Protein AF-A0A8S2T4I9-F1 (afdb_monomer)

Solvent-accessible surface area (backbone atoms only — not comparable to full-atom values): 10328 Å² total; per-residue (Å²): 133,76,85,68,50,68,63,55,56,50,51,49,27,63,77,65,72,51,91,52,61,84,84,51,46,50,78,45,80,49,71,38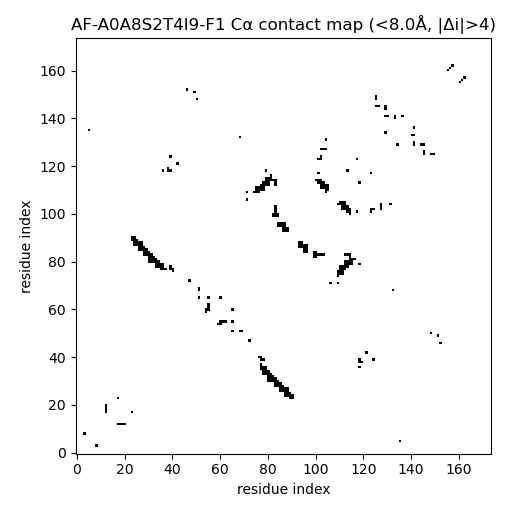,76,79,39,80,27,65,58,57,43,53,52,45,74,75,38,47,67,59,52,52,49,51,35,47,77,68,67,73,43,52,73,70,53,50,55,51,48,53,58,49,60,76,59,52,42,44,30,27,17,77,40,47,44,53,33,41,31,46,87,94,46,74,48,67,59,94,60,82,48,64,62,51,76,41,78,91,78,29,34,39,41,31,25,51,94,49,59,85,40,65,67,61,54,49,52,54,52,45,51,66,74,48,63,92,56,55,69,68,58,50,51,51,49,49,54,48,52,53,51,52,49,56,50,48,46,51,71,79,51,59,71,78,84,78,90,78,86,76,77,79,84,131

Radius of gyration: 18.85 Å; Cα contacts (8 Å, |Δi|>4): 179; chains: 1; bounding box: 44×37×59 Å

Nearest PDB structures (foldseek):
  6c8c-assembly1_A  TM=5.797E-01  e=3.550E+00  Mus musculus
  3vu7-assembly1_H  TM=5.513E-01  e=6.814E+00  Homo sapiens
  7ogr-assembly1_D  TM=5.591E-01  e=8.141E+00  Pseudomonas phage phiKZ

Foldseek 3Di:
DDPQACVNVVVVCVVVVPPDPVVFKDKDKDFAPKDAQPLLVVLLVLAVVVLLVVCVVVVVDDPVLSVVSVVLSVQATEIETQFIWIWIDGPPDIDTRPDTDQWDQDSVNNYTYGHPVCSVPVLSSLLRVLCVSQVPHDPVSSVVSSVVSVVVVVVSCCVVCVDPDDDDDPDDDD

Structure (mmCIF, N/CA/C/O backbone):
data_AF-A0A8S2T4I9-F1
#
_entry.id   AF-A0A8S2T4I9-F1
#
loop_
_atom_site.group_PDB
_atom_site.id
_atom_site.type_symbol
_atom_site.label_atom_id
_atom_site.label_alt_id
_atom_site.label_comp_id
_atom_site.label_asym_id
_atom_site.label_entity_id
_atom_site.label_seq_id
_atom_site.pdbx_PDB_ins_code
_atom_site.Cartn_x
_atom_site.Cartn_y
_atom_site.Cartn_z
_atom_site.occupancy
_atom_site.B_iso_or_equiv
_atom_site.auth_seq_id
_atom_site.auth_comp_id
_atom_site.auth_asym_id
_atom_site.auth_atom_id
_atom_site.pdbx_PDB_model_num
ATOM 1 N N . VAL A 1 1 ? 5.758 17.721 -3.404 1.00 28.12 1 VAL A N 1
ATOM 2 C CA . VAL A 1 1 ? 5.138 18.299 -4.623 1.00 28.12 1 VAL A CA 1
ATOM 3 C C . VAL A 1 1 ? 4.627 17.147 -5.464 1.00 28.12 1 VAL A C 1
ATOM 5 O O . VAL A 1 1 ? 5.444 16.350 -5.922 1.00 28.12 1 VAL A O 1
ATOM 8 N N . ASN A 1 2 ? 3.297 17.043 -5.529 1.00 29.16 2 ASN A N 1
ATOM 9 C CA . ASN A 1 2 ? 2.491 15.949 -6.074 1.00 29.16 2 ASN A CA 1
ATOM 10 C C . ASN A 1 2 ? 3.043 15.368 -7.376 1.00 29.16 2 ASN A C 1
ATOM 12 O O . ASN A 1 2 ? 3.225 16.077 -8.366 1.00 29.16 2 ASN A O 1
ATOM 16 N N . LEU A 1 3 ? 3.278 14.058 -7.370 1.00 37.88 3 LEU A N 1
ATOM 17 C CA . LEU A 1 3 ? 3.440 13.270 -8.582 1.00 37.88 3 LEU A CA 1
ATOM 18 C C . LEU A 1 3 ? 2.054 13.144 -9.218 1.00 37.88 3 LEU A C 1
ATOM 20 O O . LEU A 1 3 ? 1.305 12.250 -8.861 1.00 37.88 3 LEU A O 1
ATOM 24 N N . LEU A 1 4 ? 1.748 14.086 -10.119 1.00 50.28 4 LEU A N 1
ATOM 25 C CA . LEU A 1 4 ? 0.556 14.122 -10.975 1.00 50.28 4 LEU A CA 1
ATOM 26 C C . LEU A 1 4 ? -0.745 14.059 -10.158 1.00 50.28 4 LEU A C 1
ATOM 28 O O . LEU A 1 4 ? -1.301 12.985 -9.961 1.00 50.28 4 LEU A O 1
ATOM 32 N N . SER A 1 5 ? -1.219 15.218 -9.673 1.00 44.69 5 SER A N 1
ATOM 33 C CA . SER A 1 5 ? -2.533 15.293 -9.019 1.00 44.69 5 SER A CA 1
ATOM 34 C C . SER A 1 5 ? -3.606 14.691 -9.925 1.00 44.69 5 SER A C 1
ATOM 36 O O . SER A 1 5 ? -3.468 14.720 -11.149 1.00 44.69 5 SER A O 1
ATOM 38 N N . ASP A 1 6 ? -4.695 14.193 -9.345 1.00 50.44 6 ASP A N 1
ATOM 39 C CA . ASP A 1 6 ? -5.883 13.786 -10.099 1.00 50.44 6 ASP A CA 1
ATOM 40 C C . ASP A 1 6 ? -6.361 14.877 -11.073 1.00 50.44 6 ASP A C 1
ATOM 42 O O . ASP A 1 6 ? -6.986 14.551 -12.077 1.00 50.44 6 ASP A O 1
ATOM 46 N N . ASP A 1 7 ? -5.969 16.146 -10.884 1.00 44.28 7 ASP A N 1
ATOM 47 C CA . ASP A 1 7 ? -6.136 17.193 -11.895 1.00 44.28 7 ASP A CA 1
ATOM 48 C C . ASP A 1 7 ? -5.438 16.853 -13.214 1.00 44.28 7 ASP A C 1
ATOM 50 O O . ASP A 1 7 ? -6.028 17.055 -14.265 1.00 44.28 7 ASP A O 1
ATOM 54 N N . PHE A 1 8 ? -4.206 16.338 -13.221 1.00 55.66 8 PHE A N 1
ATOM 55 C CA . PHE A 1 8 ? -3.552 15.911 -14.462 1.00 55.66 8 PHE A CA 1
ATOM 56 C C . PHE A 1 8 ? -4.362 14.806 -15.146 1.00 55.66 8 PHE A C 1
ATOM 58 O O . PHE A 1 8 ? -4.583 14.873 -16.352 1.00 55.66 8 PHE A O 1
ATOM 65 N N . PHE A 1 9 ? -4.857 13.829 -14.385 1.00 54.34 9 PHE A N 1
ATOM 66 C CA . PHE A 1 9 ? -5.646 12.718 -14.916 1.00 54.34 9 PHE A CA 1
ATOM 67 C C . PHE A 1 9 ? -7.039 13.148 -15.395 1.00 54.34 9 PHE A C 1
ATOM 69 O O . PHE A 1 9 ? -7.463 12.722 -16.471 1.00 54.34 9 PHE A O 1
ATOM 76 N N . GLN A 1 10 ? -7.724 14.035 -14.669 1.00 48.62 10 GLN A N 1
ATOM 77 C CA . GLN A 1 10 ? -9.002 14.622 -15.074 1.00 48.62 10 GLN A CA 1
ATOM 78 C C . GLN A 1 10 ? -8.839 15.514 -16.305 1.00 48.62 10 GLN A C 1
ATOM 80 O O . GLN A 1 10 ? -9.590 15.354 -17.266 1.00 48.62 10 GLN A O 1
ATOM 85 N N . HIS A 1 11 ? -7.838 16.400 -16.327 1.00 51.59 11 HIS A N 1
ATOM 86 C CA . HIS A 1 11 ? -7.570 17.255 -17.483 1.00 51.59 11 HIS A CA 1
ATOM 87 C C . HIS A 1 11 ? -7.142 16.430 -18.700 1.00 51.59 11 HIS A C 1
ATOM 89 O O . HIS A 1 11 ? -7.606 16.711 -19.800 1.00 51.59 11 HIS A O 1
ATOM 95 N N . PHE A 1 12 ? -6.336 15.377 -18.526 1.00 59.00 12 PHE A N 1
ATOM 96 C CA . PHE A 1 12 ? -5.976 14.448 -19.600 1.00 59.00 12 PHE A CA 1
ATOM 97 C C . PHE A 1 12 ? -7.207 13.692 -20.128 1.00 59.00 12 PHE A C 1
ATOM 99 O O . PHE A 1 12 ? -7.414 13.626 -21.338 1.00 59.00 12 PHE A O 1
ATOM 106 N N . CYS A 1 13 ? -8.085 13.190 -19.253 1.00 52.84 13 CYS A N 1
ATOM 107 C CA . CYS A 1 13 ? -9.334 12.549 -19.682 1.00 52.84 13 CYS A CA 1
ATOM 108 C C . CYS A 1 13 ? -10.253 13.485 -20.455 1.00 52.84 13 CYS A C 1
ATOM 110 O O . CYS A 1 13 ? -10.801 13.088 -21.482 1.00 52.84 13 CYS A O 1
ATOM 112 N N . LEU A 1 14 ? -10.403 14.720 -19.974 1.00 53.16 14 LEU A N 1
ATOM 113 C CA . LEU A 1 14 ? -11.216 15.753 -20.608 1.00 53.16 14 LEU A CA 1
ATOM 114 C C . LEU A 1 14 ? -10.645 16.159 -21.973 1.00 53.16 14 LEU A C 1
ATOM 116 O O . LEU A 1 14 ? -11.391 16.208 -22.948 1.00 53.16 14 LEU A O 1
ATOM 120 N N . LEU A 1 15 ? -9.329 16.374 -22.069 1.00 55.56 15 LEU A N 1
ATOM 121 C CA . LEU A 1 15 ? -8.638 16.728 -23.317 1.00 55.56 15 LEU A CA 1
ATOM 122 C C . LEU A 1 15 ? -8.755 15.644 -24.394 1.00 55.56 15 LEU A C 1
ATOM 124 O O . LEU A 1 15 ? -8.830 15.969 -25.577 1.00 55.56 15 LEU A O 1
ATOM 128 N N . PHE A 1 16 ? -8.789 14.368 -24.001 1.00 58.03 16 PHE A N 1
ATOM 129 C CA . PHE A 1 16 ? -8.808 13.236 -24.934 1.00 58.03 16 PHE A CA 1
ATOM 130 C C . PHE A 1 16 ? -10.155 12.499 -25.009 1.00 58.03 16 PHE A C 1
ATOM 132 O O . PHE A 1 16 ? -10.234 11.457 -25.659 1.00 58.03 16 PHE A O 1
ATOM 139 N N . SER A 1 17 ? -11.219 13.033 -24.390 1.00 58.12 17 SER A N 1
ATOM 140 C CA . SER A 1 17 ? -12.555 12.406 -24.333 1.00 58.12 17 SER A CA 1
ATOM 141 C C . SER A 1 17 ? -12.526 10.948 -23.843 1.00 58.12 17 SER A C 1
ATOM 143 O O . SER A 1 17 ? -13.238 10.080 -24.350 1.00 58.12 17 SER A O 1
ATOM 145 N N . ILE A 1 18 ? -11.668 10.657 -22.864 1.00 59.31 18 ILE A N 1
ATOM 146 C CA . ILE A 1 18 ? -11.508 9.318 -22.294 1.00 59.31 18 ILE A CA 1
ATOM 147 C C . ILE A 1 18 ? -12.564 9.136 -21.199 1.00 59.31 18 ILE A C 1
ATOM 149 O O . ILE A 1 18 ? -12.472 9.742 -20.136 1.00 59.31 18 ILE A O 1
ATOM 153 N N . GLY A 1 19 ? -13.565 8.286 -21.449 1.00 48.06 19 GLY A N 1
ATOM 154 C CA . GLY A 1 19 ? -14.646 8.015 -20.491 1.00 48.06 19 GLY A CA 1
ATOM 155 C C . GLY A 1 19 ? -14.245 7.134 -19.299 1.00 48.06 19 GLY A C 1
ATOM 156 O O . GLY A 1 19 ? -14.930 7.144 -18.282 1.00 48.06 19 GLY A O 1
ATOM 157 N N . ASN A 1 20 ? -13.150 6.367 -19.407 1.00 51.69 20 ASN A N 1
ATOM 158 C CA . ASN A 1 20 ? -12.632 5.544 -18.311 1.00 51.69 20 ASN A CA 1
ATOM 159 C C . ASN A 1 20 ? -11.112 5.319 -18.438 1.00 51.69 20 ASN A C 1
ATOM 161 O O . ASN A 1 20 ? -10.644 4.603 -19.327 1.00 51.69 20 ASN A O 1
ATOM 165 N N . LEU A 1 21 ? -10.344 5.916 -17.525 1.00 54.62 21 LEU A N 1
ATOM 166 C CA . LEU A 1 21 ? -8.881 5.822 -17.463 1.00 54.62 21 LEU A CA 1
ATOM 167 C C . LEU A 1 21 ? -8.372 4.396 -17.242 1.00 54.62 21 LEU A C 1
ATOM 169 O O . LEU A 1 21 ? -7.383 4.014 -17.865 1.00 54.62 21 LEU A O 1
ATOM 173 N N . ASN A 1 22 ? -9.072 3.596 -16.432 1.00 51.88 22 ASN A N 1
ATOM 174 C CA . ASN A 1 22 ? -8.636 2.247 -16.053 1.00 51.88 22 ASN A CA 1
ATOM 175 C C . ASN A 1 22 ? -8.569 1.284 -17.249 1.00 51.88 22 ASN A C 1
ATOM 177 O O . ASN A 1 22 ? -7.826 0.310 -17.207 1.00 51.88 22 ASN A O 1
ATOM 181 N N . ASN A 1 23 ? -9.305 1.578 -18.327 1.00 54.12 23 ASN A N 1
ATOM 182 C CA . ASN A 1 23 ? -9.290 0.798 -19.570 1.00 54.12 23 ASN A CA 1
ATOM 183 C C . ASN A 1 23 ? -8.377 1.397 -20.651 1.00 54.12 23 ASN A C 1
ATOM 185 O O . ASN A 1 23 ? -8.280 0.844 -21.745 1.00 54.12 23 ASN A O 1
ATOM 189 N N . THR A 1 24 ? -7.751 2.543 -20.377 1.00 61.78 24 THR A N 1
ATOM 190 C CA . THR A 1 24 ? -7.085 3.355 -21.402 1.00 61.78 24 THR A CA 1
ATOM 191 C C . THR A 1 24 ? -5.608 3.604 -21.090 1.00 61.78 24 THR A C 1
ATOM 193 O O . THR A 1 24 ? -4.800 3.712 -22.014 1.00 61.78 24 THR A O 1
ATOM 196 N N . VAL A 1 25 ? -5.239 3.661 -19.806 1.00 66.81 25 VAL A N 1
ATOM 197 C CA . VAL A 1 25 ? -3.849 3.750 -19.351 1.00 66.81 25 VAL A CA 1
ATOM 198 C C . VAL A 1 25 ? -3.494 2.488 -18.573 1.00 66.81 25 VAL A C 1
ATOM 200 O O . VAL A 1 25 ? -4.046 2.216 -17.512 1.00 66.81 25 VAL A O 1
ATOM 203 N N . GLU A 1 26 ? -2.549 1.720 -19.101 1.00 74.44 26 GLU A N 1
ATOM 204 C CA . GLU A 1 26 ? -1.985 0.548 -18.440 1.00 74.44 26 GLU A CA 1
ATOM 205 C C . GLU A 1 26 ? -0.802 0.990 -17.564 1.00 74.44 26 GLU A C 1
ATOM 207 O O . GLU A 1 26 ? 0.152 1.601 -18.051 1.00 74.44 26 GLU A O 1
ATOM 212 N N . ILE A 1 27 ? -0.863 0.697 -16.263 1.00 76.19 27 ILE A N 1
ATOM 213 C CA . ILE A 1 27 ? 0.235 0.957 -15.322 1.00 76.19 27 ILE A CA 1
ATOM 214 C C . ILE A 1 27 ? 1.105 -0.297 -15.238 1.00 76.19 27 ILE A C 1
ATOM 216 O O . ILE A 1 27 ? 0.652 -1.333 -14.764 1.00 76.19 27 ILE A O 1
ATOM 220 N N . ASN A 1 28 ? 2.364 -0.224 -15.643 1.00 80.31 28 ASN A N 1
ATOM 221 C CA . ASN A 1 28 ? 3.315 -1.323 -15.525 1.00 80.31 28 ASN A CA 1
ATOM 222 C C . ASN A 1 28 ? 4.342 -1.018 -14.440 1.00 80.31 28 ASN A C 1
ATOM 224 O O . ASN A 1 28 ? 5.044 -0.008 -14.496 1.00 80.31 28 ASN A O 1
ATOM 228 N N . VAL A 1 29 ? 4.406 -1.901 -13.446 1.00 85.12 29 VAL A N 1
ATOM 229 C CA . VAL A 1 29 ? 5.290 -1.784 -12.287 1.00 85.12 29 VAL A CA 1
ATOM 230 C C . VAL A 1 29 ? 6.391 -2.812 -12.462 1.00 85.12 29 VAL A C 1
ATOM 232 O O . VAL A 1 29 ? 6.128 -4.006 -12.576 1.00 85.12 29 VAL A O 1
ATOM 235 N N . GLN A 1 30 ? 7.625 -2.334 -12.539 1.00 88.50 30 GLN A N 1
ATOM 236 C CA . GLN A 1 30 ? 8.813 -3.169 -12.617 1.00 88.50 30 GLN A CA 1
ATOM 237 C C . GLN A 1 30 ? 9.633 -2.949 -11.356 1.00 88.50 30 GLN A C 1
ATOM 239 O O . GLN A 1 30 ? 9.967 -1.810 -11.022 1.00 88.50 30 GLN A O 1
ATOM 244 N N . VAL A 1 31 ? 9.956 -4.044 -10.679 1.00 91.69 31 VAL A N 1
ATOM 245 C CA . VAL A 1 31 ? 10.794 -4.045 -9.484 1.00 91.69 31 VAL A CA 1
ATOM 246 C C . VAL A 1 31 ? 12.041 -4.886 -9.711 1.00 91.69 31 VAL A C 1
ATOM 248 O O . VAL A 1 31 ? 12.010 -5.866 -10.456 1.00 91.69 31 VAL A O 1
ATOM 251 N N . GLU A 1 32 ? 13.145 -4.487 -9.089 1.00 94.62 32 GLU A N 1
ATOM 252 C CA . GLU A 1 32 ? 14.423 -5.200 -9.160 1.00 94.62 32 GLU A CA 1
ATOM 253 C C . GLU A 1 32 ? 14.777 -5.768 -7.776 1.00 94.62 32 GLU A C 1
ATOM 255 O O . GLU A 1 32 ? 14.630 -5.072 -6.771 1.00 94.62 32 GLU A O 1
ATOM 260 N N . ASN A 1 33 ? 15.246 -7.024 -7.736 1.00 94.38 33 ASN A N 1
ATOM 261 C CA . ASN A 1 33 ? 15.670 -7.734 -6.518 1.00 94.38 33 ASN A CA 1
ATOM 262 C C . ASN A 1 33 ? 14.601 -7.752 -5.405 1.00 94.38 33 ASN A C 1
ATOM 264 O O . ASN A 1 33 ? 14.825 -7.284 -4.292 1.00 94.38 33 ASN A O 1
ATOM 268 N N . GLU A 1 34 ? 13.414 -8.275 -5.720 1.00 96.00 34 GLU A N 1
ATOM 269 C CA . GLU A 1 34 ? 12.320 -8.359 -4.753 1.00 96.00 34 GLU A CA 1
ATOM 270 C C . GLU A 1 34 ? 12.611 -9.362 -3.630 1.00 96.00 34 GLU A C 1
ATOM 272 O O . GLU A 1 34 ? 12.911 -10.533 -3.875 1.00 96.00 34 GLU A O 1
ATOM 277 N N . GLN A 1 35 ? 12.479 -8.899 -2.389 1.00 96.19 35 GLN A N 1
ATOM 278 C CA . GLN A 1 35 ? 12.678 -9.687 -1.177 1.00 96.19 35 GLN A CA 1
ATOM 279 C C . GLN A 1 35 ? 11.573 -9.382 -0.169 1.00 96.19 35 GLN A C 1
ATOM 281 O O . GLN A 1 35 ? 11.056 -8.271 -0.126 1.00 96.19 35 GLN A O 1
ATOM 286 N N . ALA A 1 36 ? 11.222 -10.351 0.677 1.00 95.94 36 ALA A N 1
ATOM 287 C CA . ALA A 1 36 ? 10.265 -10.110 1.751 1.00 95.94 36 ALA A CA 1
ATOM 288 C C . ALA A 1 36 ? 10.824 -9.079 2.745 1.00 95.94 36 ALA A C 1
ATOM 290 O O . ALA A 1 36 ? 11.940 -9.243 3.240 1.00 95.94 36 ALA A O 1
ATOM 291 N N . SER A 1 37 ? 10.030 -8.056 3.067 1.00 94.38 37 SER A N 1
ATOM 292 C CA . SER A 1 37 ? 10.403 -7.064 4.074 1.00 94.38 37 SER A CA 1
ATOM 293 C C . SER A 1 37 ? 9.797 -7.415 5.426 1.00 94.38 37 SER A C 1
ATOM 295 O O . SER A 1 37 ? 8.602 -7.222 5.661 1.00 94.38 37 SER A O 1
ATOM 297 N N . LEU A 1 38 ? 10.626 -7.954 6.324 1.00 90.06 38 LEU A N 1
ATOM 298 C CA . LEU A 1 38 ? 10.179 -8.345 7.661 1.00 90.06 38 LEU A CA 1
ATOM 299 C C . LEU A 1 38 ? 9.786 -7.127 8.502 1.00 90.06 38 LEU A C 1
ATOM 301 O O . LEU A 1 38 ? 8.802 -7.192 9.230 1.00 90.06 38 LEU A O 1
ATOM 305 N N . GLU A 1 39 ? 10.524 -6.023 8.392 1.00 87.19 39 GLU A N 1
ATOM 306 C CA . GLU A 1 39 ? 10.259 -4.817 9.179 1.00 87.19 39 GLU A CA 1
ATOM 307 C C . GLU A 1 39 ? 8.965 -4.132 8.764 1.00 87.19 39 GLU A C 1
ATOM 309 O O . GLU A 1 39 ? 8.127 -3.843 9.616 1.00 87.19 39 GLU A O 1
ATOM 314 N N . LEU A 1 40 ? 8.752 -3.948 7.459 1.00 88.69 40 LEU A N 1
ATOM 315 C CA . LEU A 1 40 ? 7.496 -3.419 6.941 1.00 88.69 40 LEU A CA 1
ATOM 316 C C . LEU A 1 40 ? 6.318 -4.325 7.324 1.00 88.69 40 LEU A C 1
ATOM 318 O O . LEU A 1 40 ? 5.271 -3.834 7.741 1.00 88.69 40 LEU A O 1
ATOM 322 N N . TYR A 1 41 ? 6.492 -5.647 7.240 1.00 90.12 41 TYR A N 1
ATOM 323 C CA . TYR A 1 41 ? 5.470 -6.598 7.670 1.00 90.12 41 TYR A CA 1
ATOM 324 C C . TYR A 1 41 ? 5.157 -6.486 9.170 1.00 90.12 41 TYR A C 1
ATOM 326 O O . TYR A 1 41 ? 3.989 -6.441 9.554 1.00 90.12 41 TYR A O 1
ATOM 334 N N . GLN A 1 42 ? 6.179 -6.405 10.027 1.00 87.50 42 GLN A N 1
ATOM 335 C CA . GLN A 1 42 ? 6.013 -6.249 11.476 1.00 87.50 42 GLN A CA 1
ATOM 336 C C . GLN A 1 42 ? 5.364 -4.916 11.841 1.00 87.50 42 GLN A C 1
ATOM 338 O O . GLN A 1 42 ? 4.472 -4.882 12.694 1.00 87.50 42 GLN A O 1
ATOM 343 N N . PHE A 1 43 ? 5.785 -3.835 11.182 1.00 86.44 43 PHE A N 1
ATOM 344 C CA . PHE A 1 43 ? 5.160 -2.528 11.300 1.00 86.44 43 PHE A CA 1
ATOM 345 C C . PHE A 1 43 ? 3.681 -2.630 10.942 1.00 86.44 43 PHE A C 1
ATOM 347 O O . PHE A 1 43 ? 2.827 -2.267 11.741 1.00 86.44 43 PHE A O 1
ATOM 354 N N . TYR A 1 44 ? 3.353 -3.190 9.783 1.00 87.56 44 TYR A N 1
ATOM 355 C CA . TYR A 1 44 ? 1.973 -3.341 9.349 1.00 87.56 44 TYR A CA 1
ATOM 356 C C . TYR A 1 44 ? 1.137 -4.160 10.351 1.00 87.56 44 TYR A C 1
ATOM 358 O O . TYR A 1 44 ? 0.109 -3.672 10.822 1.00 87.56 44 TYR A O 1
ATOM 366 N N . LEU A 1 45 ? 1.609 -5.347 10.756 1.00 86.38 45 LEU A N 1
ATOM 367 C CA . LEU A 1 45 ? 0.909 -6.210 11.717 1.00 86.38 45 LEU A CA 1
ATOM 368 C C . LEU A 1 45 ? 0.632 -5.508 13.047 1.00 86.38 45 LEU A C 1
ATOM 370 O O . LEU A 1 45 ? -0.407 -5.723 13.661 1.00 86.38 45 LEU A O 1
ATOM 374 N N . SER A 1 46 ? 1.570 -4.682 13.501 1.00 82.56 46 SER A N 1
ATOM 375 C CA . SER A 1 46 ? 1.477 -4.029 14.805 1.00 82.56 46 SER A CA 1
ATOM 376 C C . SER A 1 46 ? 0.565 -2.804 14.801 1.00 82.56 46 SER A C 1
ATOM 378 O O . SER A 1 46 ? 0.270 -2.263 15.864 1.00 82.56 46 SER A O 1
ATOM 380 N N . THR A 1 47 ? 0.179 -2.298 13.627 1.00 82.44 47 THR A N 1
ATOM 381 C CA . THR A 1 47 ? -0.305 -0.915 13.510 1.00 82.44 47 THR A CA 1
ATOM 382 C C . THR A 1 47 ? -1.588 -0.784 12.712 1.00 82.44 47 THR A C 1
ATOM 384 O O . THR A 1 47 ? -2.404 0.080 13.034 1.00 82.44 47 THR A O 1
ATOM 387 N N . ILE A 1 48 ? -1.815 -1.642 11.715 1.00 85.38 48 ILE A N 1
ATOM 388 C CA . ILE A 1 48 ? -2.885 -1.422 10.744 1.00 85.38 48 ILE A CA 1
ATOM 389 C C . ILE A 1 48 ? -4.283 -1.481 11.359 1.00 85.38 48 ILE A C 1
ATOM 391 O O . ILE A 1 48 ? -5.137 -0.667 11.008 1.00 85.38 48 ILE A O 1
ATOM 395 N N . ASP A 1 49 ? -4.511 -2.380 12.314 1.00 84.75 49 ASP A N 1
ATOM 396 C CA . ASP A 1 49 ? -5.810 -2.522 12.973 1.00 84.75 49 ASP A CA 1
ATOM 397 C C . ASP A 1 49 ? -6.123 -1.292 13.828 1.00 84.75 49 ASP A C 1
ATOM 399 O O . ASP A 1 49 ? -7.243 -0.784 13.811 1.00 84.75 49 ASP A O 1
ATOM 403 N N . TYR A 1 50 ? -5.115 -0.745 14.514 1.00 83.50 50 TYR A N 1
ATOM 404 C CA . TYR A 1 50 ? -5.260 0.490 15.284 1.00 83.50 50 TYR A CA 1
ATOM 405 C C . TYR A 1 50 ? -5.531 1.693 14.384 1.00 83.50 50 TYR A C 1
ATOM 407 O O . TYR A 1 50 ? -6.382 2.520 14.710 1.00 83.50 50 TYR A O 1
ATOM 415 N N . ILE A 1 51 ? -4.830 1.783 13.250 1.00 83.31 51 ILE A N 1
ATOM 416 C CA . ILE A 1 51 ? -5.042 2.839 12.256 1.00 83.31 51 ILE A CA 1
ATOM 417 C C . ILE A 1 51 ? -6.479 2.763 11.728 1.00 83.31 51 ILE A C 1
ATOM 419 O O . ILE A 1 51 ? -7.199 3.760 11.764 1.00 83.31 51 ILE A O 1
ATOM 423 N N . GLN A 1 52 ? -6.927 1.580 11.299 1.00 84.50 52 GLN A N 1
ATOM 424 C CA . GLN A 1 52 ? -8.279 1.371 10.778 1.00 84.50 52 GLN A CA 1
ATOM 425 C C . GLN A 1 52 ? -9.360 1.659 11.823 1.00 84.50 52 GLN A C 1
ATOM 427 O O . GLN A 1 52 ? -10.328 2.358 11.523 1.00 84.50 52 GLN A O 1
ATOM 432 N N . LEU A 1 53 ? -9.191 1.167 13.053 1.00 84.81 53 LEU A N 1
ATOM 433 C CA . LEU A 1 53 ? -10.130 1.414 14.143 1.00 84.81 53 LEU A CA 1
ATOM 434 C C . LEU A 1 53 ? -10.219 2.907 14.468 1.00 84.81 53 LEU A C 1
ATOM 436 O O . LEU A 1 53 ? -11.317 3.434 14.649 1.00 84.81 53 LEU A O 1
ATOM 440 N N . PHE A 1 54 ? -9.083 3.605 14.520 1.00 82.69 54 PHE A N 1
ATOM 441 C CA . PHE A 1 54 ? -9.050 5.045 14.756 1.00 82.69 54 PHE A CA 1
ATOM 442 C C . PHE A 1 54 ? -9.814 5.805 13.669 1.00 82.69 54 PHE A C 1
ATOM 444 O O . PHE A 1 54 ? -10.672 6.631 13.980 1.00 82.69 54 PHE A O 1
ATOM 451 N N . LEU A 1 55 ? -9.542 5.500 12.400 1.00 81.00 55 LEU A N 1
ATOM 452 C CA . LEU A 1 55 ? -10.216 6.124 11.265 1.00 81.00 55 LEU A CA 1
ATOM 453 C C . LEU A 1 55 ? -11.729 5.917 11.314 1.00 81.00 55 LEU A C 1
ATOM 455 O O . LEU A 1 55 ? -12.491 6.868 11.147 1.00 81.00 55 LEU A O 1
ATOM 459 N N . PHE A 1 56 ? -12.151 4.683 11.582 1.00 84.44 56 PHE A N 1
ATOM 460 C CA . PHE A 1 56 ? -13.557 4.318 11.643 1.00 84.44 56 PHE A CA 1
ATOM 461 C C . PHE A 1 56 ? -14.277 4.999 12.814 1.00 84.44 56 PHE A C 1
ATOM 463 O O . PHE A 1 56 ? -15.291 5.665 12.624 1.00 84.44 56 PHE A O 1
ATOM 470 N N . THR A 1 57 ? -13.718 4.915 14.023 1.00 86.19 57 THR A N 1
ATOM 471 C CA . THR A 1 57 ? -14.326 5.494 15.238 1.00 86.19 57 THR A CA 1
ATOM 472 C C . THR A 1 57 ? -14.399 7.020 15.222 1.00 86.19 57 THR A C 1
ATOM 474 O O . THR A 1 57 ? -15.280 7.594 15.858 1.00 86.19 57 THR A O 1
ATOM 477 N N . ASN A 1 58 ? -13.513 7.686 14.477 1.00 83.12 58 ASN A N 1
ATOM 478 C CA . ASN A 1 58 ? -13.530 9.139 14.300 1.00 83.12 58 ASN A CA 1
ATOM 479 C C . ASN A 1 58 ? -14.319 9.590 13.057 1.00 83.12 58 ASN A C 1
ATOM 481 O O . ASN A 1 58 ? -14.265 10.768 12.708 1.00 83.12 58 ASN A O 1
ATOM 485 N N . ASN A 1 59 ? -15.055 8.687 12.393 1.00 83.75 59 ASN A N 1
ATOM 486 C CA . ASN A 1 59 ? -15.817 8.967 11.169 1.00 83.75 59 ASN A CA 1
ATOM 487 C C . ASN A 1 59 ? -14.964 9.587 10.043 1.00 83.75 59 ASN A C 1
ATOM 489 O O . ASN A 1 59 ? -15.440 10.428 9.281 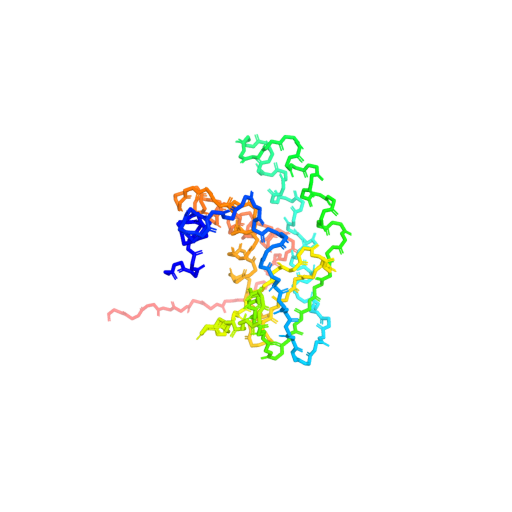1.00 83.75 59 ASN A O 1
ATOM 493 N N . LEU A 1 60 ? -13.688 9.200 9.952 1.00 79.31 60 LEU A N 1
ATOM 494 C CA . LEU A 1 60 ? -12.772 9.650 8.897 1.00 79.31 60 LEU A CA 1
ATOM 495 C C . LEU A 1 60 ? -12.882 8.796 7.628 1.00 79.31 60 LEU A C 1
ATOM 497 O O . LEU A 1 60 ? -12.464 9.240 6.564 1.00 79.31 60 LEU A O 1
ATOM 501 N N . ILE A 1 61 ? -13.455 7.597 7.743 1.00 81.25 61 ILE A N 1
ATOM 502 C CA . ILE A 1 61 ? -13.783 6.689 6.638 1.00 81.25 61 ILE A CA 1
ATOM 503 C C . ILE A 1 61 ? -15.199 6.130 6.835 1.00 81.25 61 ILE A C 1
ATOM 505 O O . ILE A 1 61 ? -15.694 6.069 7.963 1.00 81.25 61 ILE A O 1
ATOM 509 N N . SER A 1 62 ? -15.857 5.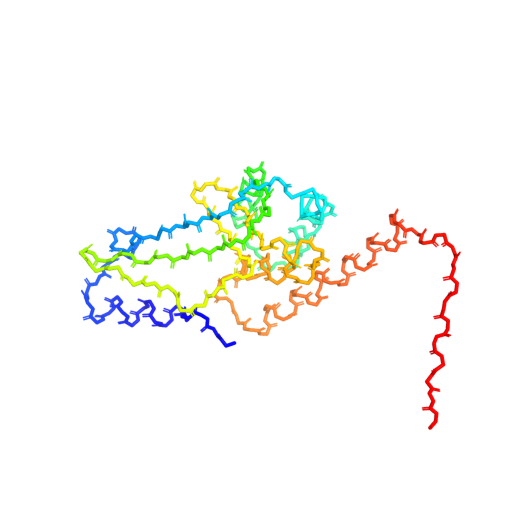715 5.751 1.00 86.12 62 SER A N 1
ATOM 510 C CA . SER A 1 62 ? -17.167 5.053 5.814 1.00 86.12 62 SER A CA 1
ATOM 511 C C . SER A 1 62 ? -17.049 3.586 6.258 1.00 86.12 62 SER A C 1
ATOM 513 O O . SER A 1 62 ? -15.959 3.014 6.277 1.00 86.12 62 SER A O 1
ATOM 515 N N . VAL A 1 63 ? -18.183 2.951 6.582 1.00 89.56 63 VAL A N 1
ATOM 516 C CA . VAL A 1 63 ? -18.245 1.500 6.860 1.00 89.56 63 VAL A CA 1
ATOM 517 C C . VAL A 1 63 ? -17.769 0.690 5.648 1.00 89.56 63 VAL A C 1
ATOM 519 O O . VAL A 1 63 ? -16.991 -0.249 5.801 1.00 89.56 63 VAL A O 1
ATOM 522 N N . ASP A 1 64 ? -18.204 1.066 4.444 1.00 89.50 64 ASP A N 1
ATOM 523 C CA . ASP A 1 64 ? -17.816 0.379 3.208 1.00 89.50 64 ASP A CA 1
ATOM 524 C C . ASP A 1 64 ? -16.312 0.491 2.956 1.00 89.50 64 ASP A C 1
ATOM 526 O O . ASP A 1 64 ? -15.660 -0.494 2.610 1.00 89.50 64 ASP A O 1
ATOM 530 N N . GLU A 1 65 ? -15.748 1.674 3.199 1.00 85.31 65 GLU A N 1
ATOM 531 C CA . GLU A 1 65 ? -14.321 1.922 3.041 1.00 85.31 65 GLU A CA 1
ATOM 532 C C . GLU A 1 65 ? -13.496 1.165 4.088 1.00 85.31 65 GLU A C 1
ATOM 534 O O . GLU A 1 65 ? -12.493 0.540 3.750 1.00 85.31 65 GLU A O 1
ATOM 539 N N . HIS A 1 66 ? -13.955 1.121 5.341 1.00 87.88 66 HIS A N 1
ATOM 540 C CA . HIS A 1 66 ? -13.345 0.297 6.385 1.00 87.88 66 HIS A CA 1
ATOM 541 C C . HIS A 1 66 ? -13.297 -1.187 5.986 1.00 87.88 66 HIS A C 1
ATOM 543 O O . HIS A 1 66 ? -12.234 -1.810 6.035 1.00 87.88 66 HIS A O 1
ATOM 549 N N . ASN A 1 67 ? -14.417 -1.736 5.504 1.00 88.56 67 ASN A N 1
ATOM 550 C CA . ASN A 1 67 ? -14.493 -3.124 5.046 1.00 88.56 67 ASN A CA 1
ATOM 551 C C . ASN A 1 67 ? -13.574 -3.387 3.843 1.00 88.56 67 ASN A C 1
ATOM 553 O O . ASN A 1 67 ? -12.894 -4.417 3.792 1.00 88.56 67 ASN A O 1
ATOM 557 N N . ARG A 1 68 ? -13.525 -2.458 2.879 1.00 89.44 68 ARG A N 1
ATOM 558 C CA . ARG A 1 68 ? -12.638 -2.531 1.709 1.00 89.44 68 ARG A CA 1
ATOM 559 C C . ARG A 1 68 ? -11.170 -2.568 2.129 1.00 89.44 68 ARG A C 1
ATOM 561 O O . ARG A 1 68 ? -10.426 -3.434 1.667 1.00 89.44 68 ARG A O 1
ATOM 568 N N . LEU A 1 69 ? -10.763 -1.663 3.018 1.00 87.44 69 LEU A N 1
ATOM 569 C CA . LEU A 1 69 ? -9.398 -1.590 3.536 1.00 87.44 69 LEU A CA 1
ATOM 570 C C . LEU A 1 69 ? -9.019 -2.873 4.274 1.00 87.44 69 LEU A C 1
ATOM 572 O O . LEU A 1 69 ? -7.992 -3.460 3.948 1.00 87.44 69 LEU A O 1
ATOM 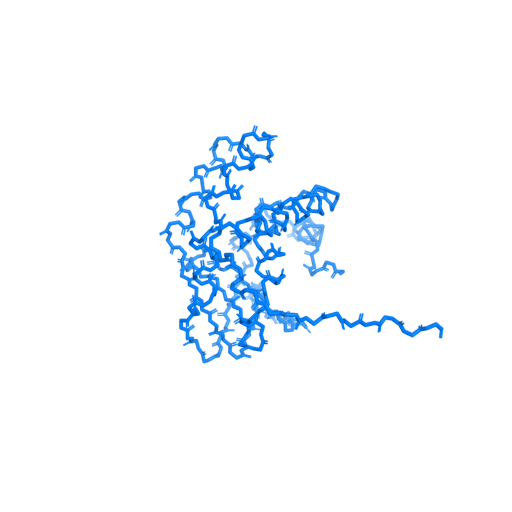576 N N . SER A 1 70 ? -9.875 -3.374 5.169 1.00 89.94 70 SER A N 1
ATOM 577 C CA . SER A 1 70 ? -9.657 -4.652 5.861 1.00 89.94 70 SER A CA 1
ATOM 578 C C . SER A 1 70 ? -9.417 -5.812 4.885 1.00 89.94 70 SER A C 1
ATOM 580 O O . SER A 1 70 ? -8.499 -6.612 5.073 1.00 89.94 70 SER A O 1
ATOM 582 N N . GLN A 1 71 ? -10.189 -5.888 3.795 1.00 89.81 71 GLN A N 1
ATOM 583 C CA . GLN A 1 71 ? -10.004 -6.920 2.770 1.00 89.81 71 GLN A CA 1
ATOM 584 C C . GLN A 1 71 ? -8.673 -6.788 2.023 1.00 89.81 71 GLN A C 1
ATOM 586 O O . GLN A 1 71 ? -8.008 -7.801 1.797 1.00 89.81 71 GLN A O 1
ATOM 591 N N . ILE A 1 72 ? -8.281 -5.572 1.640 1.00 88.31 72 ILE A N 1
ATOM 592 C CA . ILE A 1 72 ? -7.016 -5.307 0.937 1.00 88.31 72 ILE A CA 1
ATOM 593 C C . ILE A 1 72 ? -5.833 -5.666 1.832 1.00 88.31 72 ILE A C 1
ATOM 595 O O . ILE A 1 72 ? -4.963 -6.449 1.455 1.00 88.31 72 ILE A O 1
ATOM 599 N N . PHE A 1 73 ? -5.845 -5.133 3.046 1.00 88.50 73 PHE A N 1
ATOM 600 C CA . PHE A 1 73 ? -4.804 -5.309 4.041 1.00 88.50 73 PHE A CA 1
ATOM 601 C C . PHE A 1 73 ? -4.621 -6.794 4.403 1.00 88.50 73 PHE A C 1
ATOM 603 O O . PHE A 1 73 ? -3.494 -7.288 4.387 1.00 88.50 73 PHE A O 1
ATOM 610 N N . SER A 1 74 ? -5.701 -7.572 4.548 1.00 89.62 74 SER A N 1
ATOM 611 C CA . SER A 1 74 ? -5.612 -9.022 4.814 1.00 89.62 74 SER A CA 1
ATOM 612 C C . SER A 1 74 ? -4.865 -9.845 3.750 1.00 89.62 74 SER A C 1
ATOM 614 O O . SER A 1 74 ? -4.430 -10.962 4.028 1.00 89.62 74 SER A O 1
ATOM 616 N N . LYS A 1 75 ? -4.723 -9.316 2.529 1.00 92.00 75 LYS A N 1
ATOM 617 C CA . LYS A 1 75 ? -4.082 -9.988 1.388 1.00 92.00 75 LYS A CA 1
ATOM 618 C C . LYS A 1 75 ? -2.754 -9.346 0.996 1.00 92.00 75 LYS A C 1
ATOM 620 O O . LYS A 1 75 ? -2.116 -9.824 0.058 1.00 92.00 75 LYS A O 1
ATOM 625 N N . MET A 1 76 ? -2.367 -8.268 1.676 1.00 93.94 76 MET A N 1
ATOM 626 C CA . MET A 1 76 ? -1.199 -7.478 1.325 1.00 93.94 76 MET A CA 1
ATOM 627 C C . MET A 1 76 ? 0.084 -8.260 1.610 1.00 93.94 76 MET A C 1
ATOM 629 O O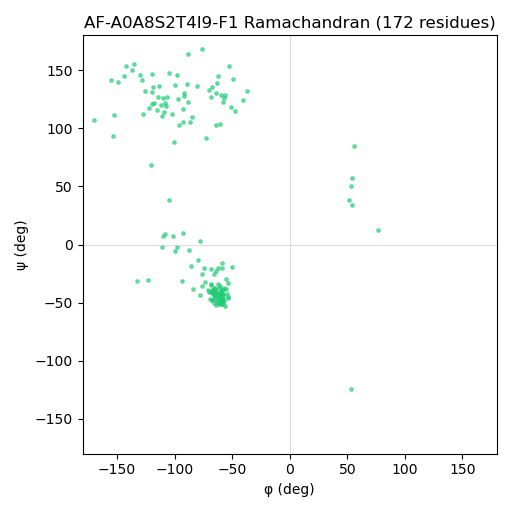 . MET A 1 76 ? 0.265 -8.835 2.684 1.00 93.94 76 MET A O 1
ATOM 633 N N . LYS A 1 77 ? 0.988 -8.260 0.638 1.00 95.56 77 LYS A N 1
ATOM 634 C CA . LYS A 1 77 ? 2.357 -8.753 0.762 1.00 95.56 77 LYS A CA 1
ATOM 635 C C . LYS A 1 77 ? 3.313 -7.568 0.835 1.00 95.56 77 LYS A C 1
ATOM 637 O O . LYS A 1 77 ? 3.069 -6.533 0.221 1.00 95.56 77 LYS A O 1
ATOM 642 N N . PHE A 1 78 ? 4.409 -7.734 1.564 1.00 95.56 78 PHE A N 1
ATOM 643 C CA . PHE A 1 78 ? 5.337 -6.650 1.877 1.00 95.56 78 PHE A CA 1
ATOM 644 C C . PHE A 1 78 ? 6.730 -7.009 1.389 1.00 95.56 78 PHE A C 1
ATOM 646 O O . PHE A 1 78 ? 7.323 -7.984 1.859 1.00 95.56 78 PHE A O 1
ATOM 653 N N . SER A 1 79 ? 7.240 -6.217 0.451 1.00 96.38 79 SER A N 1
ATOM 654 C CA . SER A 1 79 ? 8.529 -6.462 -0.182 1.00 96.38 79 SER A CA 1
ATOM 655 C C . SER A 1 79 ? 9.426 -5.236 -0.131 1.00 96.38 79 SER A C 1
ATOM 657 O O . SER A 1 79 ? 8.981 -4.109 -0.350 1.00 96.38 79 SER A O 1
ATOM 659 N N . CYS A 1 80 ? 10.711 -5.477 0.096 1.00 95.69 80 CYS A N 1
ATOM 660 C CA . CYS A 1 80 ? 11.764 -4.521 -0.185 1.00 95.69 80 CYS A CA 1
ATOM 661 C C . CYS A 1 80 ? 12.397 -4.844 -1.545 1.00 95.69 80 CYS A C 1
ATOM 663 O O . CYS A 1 80 ? 12.450 -6.001 -1.967 1.00 95.69 80 CYS A O 1
ATOM 665 N N . VAL A 1 81 ? 12.805 -3.803 -2.263 1.00 95.75 81 VAL A N 1
ATOM 666 C CA . VAL A 1 81 ? 13.322 -3.894 -3.635 1.00 95.75 81 VAL A CA 1
ATOM 667 C C . VAL A 1 81 ? 14.470 -2.911 -3.816 1.00 95.75 81 VAL A C 1
ATOM 669 O O . VAL A 1 81 ? 14.498 -1.870 -3.169 1.00 95.75 81 VAL A O 1
ATOM 672 N N . ASP A 1 82 ? 15.398 -3.170 -4.727 1.00 94.12 82 ASP A N 1
ATOM 673 C CA . ASP A 1 82 ? 16.483 -2.212 -4.993 1.00 94.12 82 ASP A CA 1
ATOM 674 C C . ASP A 1 82 ? 15.994 -1.026 -5.832 1.00 94.12 82 ASP A C 1
ATOM 676 O O . ASP A 1 82 ? 16.550 0.073 -5.778 1.00 94.12 82 ASP A O 1
ATOM 680 N N . LYS A 1 83 ? 14.930 -1.236 -6.614 1.00 91.06 83 LYS A N 1
ATOM 681 C CA . LYS A 1 83 ? 14.390 -0.227 -7.520 1.00 91.06 83 LYS A CA 1
ATOM 682 C C . LYS A 1 83 ? 12.920 -0.462 -7.824 1.00 91.06 83 LYS A C 1
ATOM 684 O O . LYS A 1 83 ? 12.502 -1.594 -8.052 1.00 91.06 83 LYS A O 1
ATOM 689 N N . ILE A 1 84 ? 12.171 0.636 -7.908 1.00 89.88 84 ILE A N 1
ATOM 690 C CA . ILE A 1 84 ? 10.777 0.681 -8.360 1.00 89.88 84 ILE A CA 1
ATOM 691 C C . ILE A 1 84 ? 10.724 1.541 -9.623 1.00 89.88 84 ILE A C 1
ATOM 693 O O . ILE A 1 84 ? 11.108 2.712 -9.609 1.00 89.88 84 ILE A O 1
ATOM 697 N N . THR A 1 85 ? 10.245 0.969 -10.726 1.00 85.44 85 THR A N 1
ATOM 698 C CA . THR A 1 85 ? 10.014 1.678 -11.989 1.00 85.44 85 THR A CA 1
ATOM 699 C C . THR A 1 85 ? 8.541 1.597 -12.357 1.00 85.44 85 THR A C 1
ATOM 701 O O . THR A 1 85 ? 8.013 0.509 -12.575 1.00 85.44 85 THR A O 1
ATOM 704 N N . ILE A 1 86 ? 7.894 2.757 -12.483 1.00 81.94 86 ILE A N 1
ATOM 705 C CA . ILE A 1 86 ? 6.500 2.857 -12.923 1.00 81.94 86 ILE A CA 1
ATOM 706 C C . ILE A 1 86 ? 6.447 3.399 -14.343 1.00 81.94 86 ILE A C 1
ATOM 708 O O . ILE A 1 86 ? 7.019 4.446 -14.669 1.00 81.94 86 ILE A O 1
ATOM 712 N N . GLN A 1 87 ? 5.748 2.658 -15.190 1.00 77.62 87 GLN A N 1
ATOM 713 C CA . GLN A 1 87 ? 5.522 2.985 -16.584 1.00 77.62 87 GLN A CA 1
ATOM 714 C C . GLN A 1 87 ? 4.027 3.138 -16.817 1.00 77.62 87 GLN A C 1
ATOM 716 O O . GLN A 1 87 ? 3.231 2.322 -16.365 1.00 77.62 87 GLN A O 1
ATOM 721 N N . TYR A 1 88 ? 3.657 4.177 -17.549 1.00 73.62 88 TYR A N 1
ATOM 722 C CA . TYR A 1 88 ? 2.290 4.431 -17.966 1.00 73.62 88 TYR A CA 1
ATOM 723 C C . TYR A 1 88 ? 2.233 4.232 -19.468 1.00 73.62 88 TYR A C 1
ATOM 725 O O . TYR A 1 88 ? 2.949 4.901 -20.216 1.00 73.62 88 TYR A O 1
ATOM 733 N N . LYS A 1 89 ? 1.405 3.299 -19.916 1.00 69.88 89 LYS A N 1
ATOM 734 C CA . LYS A 1 89 ? 1.221 3.018 -21.331 1.00 69.88 89 LYS A CA 1
ATOM 735 C C . LYS A 1 89 ? -0.163 3.469 -21.767 1.00 69.88 89 LYS A C 1
ATOM 737 O O . LYS A 1 89 ? -1.164 3.070 -21.186 1.00 69.88 89 LYS A O 1
ATOM 742 N N . TYR A 1 90 ? -0.201 4.286 -22.811 1.00 67.88 90 TYR A N 1
ATOM 743 C CA . TYR A 1 90 ? -1.419 4.728 -23.480 1.00 67.88 90 TYR A CA 1
ATOM 744 C C . TYR A 1 90 ? -1.269 4.448 -24.976 1.00 67.88 90 TYR A C 1
ATOM 746 O O . TYR A 1 90 ? -0.444 5.073 -25.649 1.00 67.88 90 TYR A O 1
ATOM 754 N N . ARG A 1 91 ? -2.059 3.504 -25.507 1.00 71.50 91 ARG A N 1
ATOM 755 C CA . ARG A 1 91 ? -1.886 2.961 -26.871 1.00 71.50 91 ARG A CA 1
ATOM 756 C C . ARG A 1 91 ? -0.442 2.458 -27.077 1.00 71.50 91 ARG A C 1
ATOM 758 O O . ARG A 1 91 ? 0.026 1.649 -26.278 1.00 71.50 91 ARG A O 1
ATOM 765 N N . ASP A 1 92 ? 0.262 2.950 -28.097 1.00 70.00 92 ASP A N 1
ATOM 766 C CA . ASP A 1 92 ? 1.656 2.590 -28.402 1.00 70.00 92 ASP A CA 1
ATOM 767 C C . ASP A 1 92 ? 2.692 3.460 -27.666 1.00 70.00 92 ASP A C 1
ATOM 769 O O . ASP A 1 92 ? 3.893 3.206 -27.749 1.00 70.00 92 ASP A O 1
ATOM 773 N N . ASN A 1 93 ? 2.252 4.480 -26.920 1.00 65.12 93 ASN A N 1
ATOM 774 C CA . ASN A 1 93 ? 3.149 5.382 -26.204 1.00 65.12 93 ASN A CA 1
ATOM 775 C C . ASN A 1 93 ? 3.390 4.893 -24.776 1.00 65.12 93 ASN A C 1
ATOM 777 O O . ASN A 1 93 ? 2.447 4.680 -24.012 1.00 65.12 93 ASN A O 1
ATOM 781 N N . VAL A 1 94 ? 4.665 4.773 -24.400 1.00 64.12 94 VAL A N 1
ATOM 782 C CA . VAL A 1 94 ? 5.094 4.468 -23.032 1.00 64.12 94 VAL A CA 1
ATOM 783 C C . VAL A 1 94 ? 5.737 5.709 -22.428 1.00 64.12 94 VAL A C 1
ATOM 785 O O . VAL A 1 94 ? 6.811 6.136 -22.849 1.00 64.12 94 VAL A O 1
ATOM 788 N N . CYS A 1 95 ? 5.097 6.268 -21.408 1.00 63.19 95 CYS A N 1
ATOM 789 C CA . CYS A 1 95 ? 5.645 7.334 -20.585 1.00 63.19 95 CYS A CA 1
ATOM 790 C C . CYS A 1 95 ? 6.248 6.721 -19.319 1.00 63.19 95 CYS A C 1
ATOM 792 O O . CYS A 1 95 ? 5.577 5.998 -18.583 1.00 63.19 95 CYS A O 1
ATOM 794 N N . ARG A 1 96 ? 7.519 7.013 -19.040 1.00 59.22 96 ARG A N 1
ATOM 795 C CA . ARG A 1 96 ? 8.150 6.629 -17.772 1.00 59.22 96 ARG A CA 1
ATOM 796 C C . ARG A 1 96 ? 7.934 7.729 -16.743 1.00 59.22 96 ARG A C 1
ATOM 798 O O . ARG A 1 96 ? 8.079 8.907 -17.064 1.00 59.22 96 ARG A O 1
ATOM 805 N N . GLY A 1 97 ? 7.615 7.349 -15.508 1.00 57.22 97 GLY A N 1
ATOM 806 C CA . GLY A 1 97 ? 7.710 8.282 -14.392 1.00 57.22 97 GLY A CA 1
ATOM 807 C C . GLY A 1 97 ? 9.157 8.767 -14.254 1.00 57.22 97 GLY A C 1
ATOM 808 O O . GLY A 1 97 ? 10.079 7.959 -14.208 1.00 57.22 97 GLY A O 1
ATOM 809 N N . ASN A 1 98 ? 9.368 10.082 -14.197 1.00 48.56 98 ASN A N 1
ATOM 810 C CA . ASN A 1 98 ? 10.712 10.676 -14.126 1.00 48.56 98 ASN A CA 1
ATOM 811 C C . ASN A 1 98 ? 11.348 10.617 -12.725 1.00 48.56 98 ASN A C 1
ATOM 813 O O . ASN A 1 98 ? 12.435 11.154 -12.527 1.00 48.56 98 ASN A O 1
ATOM 817 N N . LYS A 1 99 ? 10.684 10.006 -11.736 1.00 55.12 99 LYS A N 1
ATOM 818 C CA . LYS A 1 99 ? 11.194 9.898 -10.367 1.00 55.12 99 LYS A CA 1
ATOM 819 C C . LYS A 1 99 ? 11.200 8.450 -9.913 1.00 55.12 99 LYS A C 1
ATOM 821 O O . LYS A 1 99 ? 10.197 7.754 -10.053 1.00 55.12 99 LYS A O 1
ATOM 826 N N . GLN A 1 100 ? 12.330 8.049 -9.343 1.00 63.41 100 GLN A N 1
ATOM 827 C CA . GLN A 1 100 ? 12.424 6.858 -8.518 1.00 63.41 100 GLN A CA 1
ATOM 828 C C . GLN A 1 100 ? 11.422 7.011 -7.368 1.00 63.41 100 GLN A C 1
ATOM 830 O O . GLN A 1 100 ? 11.372 8.061 -6.725 1.00 63.41 100 GLN A O 1
ATOM 835 N N . GLN A 1 101 ? 10.553 6.017 -7.201 1.00 74.25 101 GLN A N 1
ATOM 836 C CA . GLN A 1 101 ? 9.605 5.995 -6.097 1.00 74.25 101 GLN A CA 1
ATOM 837 C C . GLN A 1 101 ? 10.220 5.242 -4.930 1.00 74.25 101 GLN A C 1
ATOM 839 O O . GLN A 1 101 ? 10.721 4.134 -5.109 1.00 74.25 101 GLN A O 1
ATOM 844 N N . ASP A 1 102 ? 10.160 5.855 -3.751 1.00 88.06 102 ASP A N 1
ATOM 845 C CA . ASP A 1 102 ? 10.668 5.263 -2.515 1.00 88.06 102 ASP A CA 1
ATOM 846 C C . ASP A 1 102 ? 9.744 4.144 -2.019 1.00 88.06 102 ASP A C 1
ATOM 848 O O . ASP A 1 102 ? 10.205 3.170 -1.433 1.00 88.06 102 ASP A O 1
ATOM 852 N N . VAL A 1 103 ? 8.438 4.287 -2.269 1.00 89.44 103 VAL A N 1
ATOM 853 C CA . VAL A 1 103 ? 7.373 3.368 -1.857 1.00 89.44 103 VAL A CA 1
ATOM 854 C C . VAL A 1 103 ? 6.301 3.302 -2.945 1.00 89.44 103 VAL A C 1
ATOM 856 O O . VAL A 1 103 ? 6.008 4.319 -3.573 1.00 89.44 103 VAL A O 1
ATOM 859 N N . TYR A 1 104 ? 5.690 2.131 -3.141 1.00 88.75 104 TYR A N 1
ATOM 860 C CA . TYR A 1 104 ? 4.529 1.956 -4.015 1.00 88.75 104 TYR A CA 1
ATOM 861 C C . TYR A 1 104 ? 3.599 0.836 -3.525 1.00 88.75 104 TYR A C 1
ATOM 863 O O . TYR A 1 104 ? 4.070 -0.225 -3.124 1.00 88.75 104 TYR A O 1
ATOM 871 N N . ILE A 1 105 ? 2.281 1.045 -3.606 1.00 88.50 105 ILE A N 1
ATOM 872 C CA . ILE A 1 105 ? 1.265 0.027 -3.295 1.00 88.50 105 ILE A CA 1
ATOM 873 C C . ILE A 1 105 ? 0.556 -0.379 -4.593 1.00 88.50 105 ILE A C 1
ATOM 875 O O . ILE A 1 105 ? -0.207 0.404 -5.159 1.00 88.50 105 ILE A O 1
ATOM 879 N N . ASP A 1 106 ? 0.791 -1.609 -5.061 1.00 88.00 106 ASP A N 1
ATOM 880 C CA . ASP A 1 106 ? 0.088 -2.198 -6.206 1.00 88.00 106 ASP A CA 1
ATOM 881 C C . ASP A 1 106 ? -1.128 -3.002 -5.729 1.00 88.00 106 ASP A C 1
ATOM 883 O O . ASP A 1 106 ? -1.018 -4.124 -5.229 1.00 88.00 106 ASP A O 1
ATOM 887 N N . LEU A 1 107 ? -2.319 -2.440 -5.923 1.00 84.06 107 LEU A N 1
ATOM 888 C CA . LEU A 1 107 ? -3.579 -3.093 -5.563 1.00 84.06 107 LEU A CA 1
ATOM 889 C C . LEU A 1 107 ? -3.913 -4.320 -6.418 1.00 84.06 107 LEU A C 1
ATOM 891 O O . LEU A 1 107 ? -4.714 -5.153 -6.001 1.00 84.06 107 LEU A O 1
ATOM 895 N N . ARG A 1 108 ? -3.340 -4.450 -7.619 1.00 84.81 108 ARG A N 1
ATOM 896 C CA . ARG A 1 108 ? -3.660 -5.567 -8.525 1.00 84.81 108 ARG A CA 1
ATOM 897 C C . ARG A 1 108 ? -2.982 -6.846 -8.070 1.00 84.81 108 ARG A C 1
ATOM 899 O O . ARG A 1 108 ? -3.552 -7.927 -8.192 1.00 84.81 108 ARG A O 1
ATOM 906 N N . THR A 1 109 ? -1.772 -6.712 -7.539 1.00 86.75 109 THR A N 1
ATOM 907 C CA . THR A 1 109 ? -0.985 -7.819 -6.992 1.00 86.75 109 THR A CA 1
ATOM 908 C C . THR A 1 109 ? -1.058 -7.896 -5.466 1.00 86.75 109 THR A C 1
ATOM 910 O O . THR A 1 109 ? -0.591 -8.881 -4.898 1.00 86.75 109 THR A O 1
ATOM 913 N N . ASN A 1 110 ? -1.712 -6.925 -4.814 1.00 90.56 110 ASN A N 1
ATOM 914 C CA . ASN A 1 110 ? -1.738 -6.736 -3.360 1.00 90.56 110 ASN A CA 1
ATOM 915 C C . ASN A 1 110 ? -0.321 -6.670 -2.783 1.00 90.56 110 ASN A C 1
ATOM 917 O O . ASN A 1 110 ? 0.010 -7.401 -1.850 1.00 90.56 110 ASN A O 1
ATOM 921 N N . GLN A 1 111 ? 0.523 -5.823 -3.368 1.00 93.56 111 GLN A N 1
ATOM 922 C CA . GLN A 1 111 ? 1.918 -5.704 -2.974 1.00 93.56 111 GLN A CA 1
ATOM 923 C C . GLN A 1 111 ? 2.238 -4.294 -2.488 1.00 93.56 111 GLN A C 1
ATOM 925 O O . GLN A 1 111 ? 1.958 -3.309 -3.167 1.00 93.56 111 GLN A O 1
ATOM 930 N N . PHE A 1 112 ? 2.882 -4.208 -1.331 1.00 94.25 112 PHE A N 1
ATOM 931 C CA . PHE A 1 112 ? 3.514 -3.004 -0.822 1.00 94.25 112 PHE A CA 1
ATOM 932 C C . PHE A 1 112 ? 5.019 -3.130 -1.056 1.00 94.25 112 PHE A C 1
ATOM 934 O O . PHE A 1 112 ? 5.688 -3.953 -0.428 1.00 94.25 112 PHE A O 1
ATOM 941 N N . TYR A 1 113 ? 5.545 -2.299 -1.949 1.00 94.25 113 TYR A N 1
ATOM 942 C CA . TYR A 1 113 ? 6.966 -2.191 -2.248 1.00 94.25 113 TYR A CA 1
ATOM 943 C C . TYR A 1 113 ? 7.592 -1.004 -1.525 1.00 94.25 113 TYR A C 1
ATOM 945 O O . TYR A 1 113 ? 7.042 0.096 -1.554 1.00 94.25 113 TYR A O 1
ATOM 953 N N . ILE A 1 114 ? 8.777 -1.200 -0.958 1.00 94.62 114 ILE A N 1
ATOM 954 C CA . ILE A 1 114 ? 9.653 -0.122 -0.489 1.00 94.62 114 ILE A CA 1
ATOM 955 C C . ILE A 1 114 ? 11.069 -0.316 -1.029 1.00 94.62 114 ILE A C 1
ATOM 957 O O . ILE A 1 114 ? 11.530 -1.448 -1.172 1.00 94.62 114 ILE A O 1
ATOM 961 N N . LEU A 1 115 ? 11.783 0.770 -1.323 1.00 94.19 115 LEU A N 1
ATOM 962 C CA . LEU A 1 115 ? 13.204 0.663 -1.632 1.00 94.19 115 LEU A CA 1
ATOM 963 C C . LEU A 1 115 ? 13.986 0.130 -0.431 1.00 94.19 115 LEU A C 1
ATOM 965 O O . LEU A 1 115 ? 13.775 0.559 0.702 1.00 94.19 115 LEU A O 1
ATOM 969 N N . LYS A 1 116 ? 14.937 -0.765 -0.687 1.00 94.00 116 LYS A N 1
ATOM 970 C CA . LYS A 1 116 ? 15.749 -1.429 0.335 1.00 94.00 116 LYS A CA 1
ATOM 971 C C . LYS A 1 116 ? 16.464 -0.432 1.248 1.00 94.00 116 LYS A C 1
ATOM 973 O O . LYS A 1 116 ? 16.502 -0.632 2.455 1.00 94.00 116 LYS A O 1
ATOM 978 N N . GLU A 1 117 ? 16.950 0.681 0.696 1.00 92.62 117 GLU A N 1
ATOM 979 C CA . GLU A 1 117 ? 17.584 1.765 1.463 1.00 92.62 117 GLU A CA 1
ATOM 980 C C . GLU A 1 117 ? 16.648 2.445 2.484 1.00 92.62 117 GLU A C 1
ATOM 982 O O . GLU A 1 117 ? 17.120 3.049 3.446 1.00 92.62 117 GLU A O 1
ATOM 987 N N . TYR A 1 118 ? 15.328 2.318 2.313 1.00 92.94 118 TYR A N 1
ATOM 988 C CA . TYR A 1 118 ? 14.307 2.888 3.195 1.00 92.94 118 TYR A CA 1
ATOM 989 C C . TYR A 1 118 ? 13.546 1.842 4.014 1.00 92.94 118 TYR A C 1
ATOM 991 O O . TYR A 1 118 ? 12.621 2.215 4.731 1.00 92.94 118 TYR A O 1
ATOM 999 N N . GLU A 1 119 ? 13.950 0.568 3.986 1.00 89.69 119 GLU A N 1
ATOM 1000 C CA . GLU A 1 119 ? 13.329 -0.516 4.767 1.00 89.69 119 GLU A CA 1
ATOM 1001 C C . GLU A 1 119 ? 13.352 -0.269 6.291 1.00 89.69 119 GLU A C 1
ATOM 1003 O O . GLU A 1 119 ? 12.595 -0.866 7.041 1.00 89.69 119 GLU A O 1
ATOM 1008 N N . HIS A 1 120 ? 14.162 0.662 6.782 1.00 86.81 120 HIS A N 1
ATOM 1009 C CA . HIS A 1 120 ? 14.177 1.023 8.204 1.00 86.81 120 HIS A CA 1
ATOM 1010 C C . HIS A 1 120 ? 13.413 2.326 8.501 1.00 86.81 120 HIS A C 1
ATOM 1012 O O . HIS A 1 120 ? 13.484 2.870 9.604 1.00 86.81 120 HIS A O 1
ATOM 1018 N N . SER A 1 121 ? 12.710 2.890 7.513 1.00 87.56 121 SER A N 1
ATOM 1019 C CA . SER A 1 121 ? 12.079 4.205 7.616 1.00 87.56 121 SER A CA 1
ATOM 1020 C C . SER A 1 121 ? 10.582 4.109 7.898 1.00 87.56 121 SER A C 1
ATOM 1022 O O . SER A 1 121 ? 9.752 4.198 6.992 1.00 87.56 121 SER A O 1
ATOM 1024 N N . GLU A 1 122 ? 10.219 4.042 9.182 1.00 83.12 122 GLU A N 1
ATOM 1025 C CA . GLU A 1 122 ? 8.811 4.059 9.615 1.00 83.12 122 GLU A CA 1
ATOM 1026 C C . GLU A 1 122 ? 8.028 5.256 9.065 1.00 83.12 122 GLU A C 1
ATOM 1028 O O . GLU A 1 122 ? 6.846 5.148 8.747 1.00 83.12 122 GLU A O 1
ATOM 1033 N N . LEU A 1 123 ? 8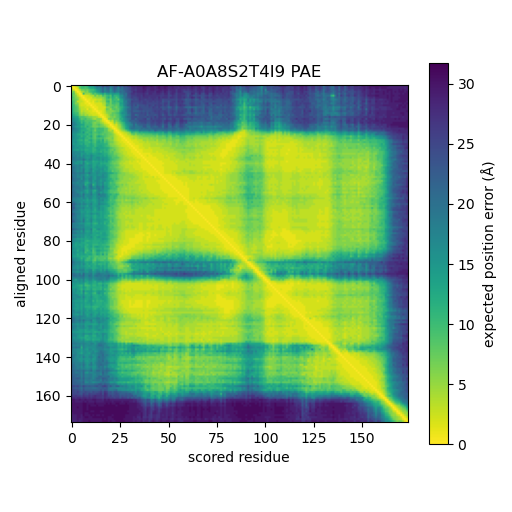.695 6.400 8.898 1.00 84.44 123 LEU A N 1
ATOM 1034 C CA . LEU A 1 123 ? 8.090 7.591 8.312 1.00 84.44 123 LEU A CA 1
ATOM 1035 C C . LEU A 1 123 ? 7.553 7.322 6.899 1.00 84.44 123 LEU A C 1
ATOM 1037 O O . LEU A 1 123 ? 6.439 7.732 6.587 1.00 84.44 123 LEU A O 1
ATOM 1041 N N . ARG A 1 124 ? 8.315 6.600 6.070 1.00 85.81 124 ARG A N 1
ATOM 1042 C CA . ARG A 1 124 ? 7.913 6.271 4.697 1.00 85.81 124 ARG A CA 1
ATOM 1043 C C . ARG A 1 124 ? 6.740 5.297 4.668 1.00 85.81 124 ARG A C 1
ATOM 1045 O O . ARG A 1 124 ? 5.881 5.428 3.802 1.00 85.81 124 ARG A O 1
ATOM 1052 N N . TYR A 1 125 ? 6.666 4.379 5.632 1.00 87.06 125 TYR A N 1
ATOM 1053 C CA . TYR A 1 125 ? 5.518 3.482 5.795 1.00 87.06 125 TYR A CA 1
ATOM 1054 C C . TYR A 1 125 ? 4.248 4.254 6.109 1.00 87.06 125 TYR A C 1
ATOM 1056 O O . TYR A 1 125 ? 3.222 4.052 5.463 1.00 87.06 125 TYR A O 1
ATOM 1064 N N . ILE A 1 126 ? 4.335 5.158 7.086 1.00 84.38 126 ILE A N 1
ATOM 1065 C CA . ILE A 1 126 ? 3.205 5.971 7.532 1.00 84.38 126 ILE A CA 1
ATOM 1066 C C . ILE A 1 126 ? 2.702 6.835 6.385 1.00 84.38 126 ILE A C 1
ATOM 1068 O O . ILE A 1 126 ? 1.508 6.809 6.102 1.00 84.38 126 ILE A O 1
ATOM 1072 N N . ASP A 1 127 ? 3.595 7.575 5.729 1.00 82.75 127 ASP A N 1
ATOM 1073 C CA . ASP A 1 127 ? 3.207 8.498 4.664 1.00 82.75 127 ASP A CA 1
ATOM 1074 C C . ASP A 1 127 ? 2.539 7.735 3.506 1.00 82.75 127 ASP A C 1
ATOM 1076 O O . ASP A 1 127 ? 1.454 8.110 3.072 1.00 82.75 127 ASP A O 1
ATOM 1080 N N . ALA A 1 128 ? 3.089 6.586 3.099 1.00 84.25 128 ALA A N 1
ATOM 1081 C CA . ALA A 1 128 ? 2.491 5.767 2.047 1.00 84.25 128 ALA A CA 1
ATOM 1082 C C . ALA A 1 128 ? 1.118 5.180 2.417 1.00 84.25 128 ALA A C 1
ATOM 1084 O O . ALA A 1 128 ? 0.221 5.146 1.577 1.00 84.25 128 ALA A O 1
ATOM 1085 N N . ILE A 1 129 ? 0.924 4.730 3.663 1.00 85.06 129 ILE A N 1
ATOM 1086 C CA . ILE A 1 129 ? -0.381 4.232 4.130 1.00 85.06 129 ILE A CA 1
ATOM 1087 C C . ILE A 1 129 ? -1.400 5.371 4.205 1.00 85.06 129 ILE A C 1
ATOM 1089 O O . ILE A 1 129 ? -2.554 5.179 3.830 1.00 85.06 129 ILE A O 1
ATOM 1093 N N . VAL A 1 130 ? -0.995 6.555 4.672 1.00 82.69 130 VAL A N 1
ATOM 1094 C CA . VAL A 1 130 ? -1.871 7.735 4.719 1.00 82.69 130 VAL A CA 1
ATOM 1095 C C . VAL A 1 130 ? -2.304 8.136 3.318 1.00 82.69 13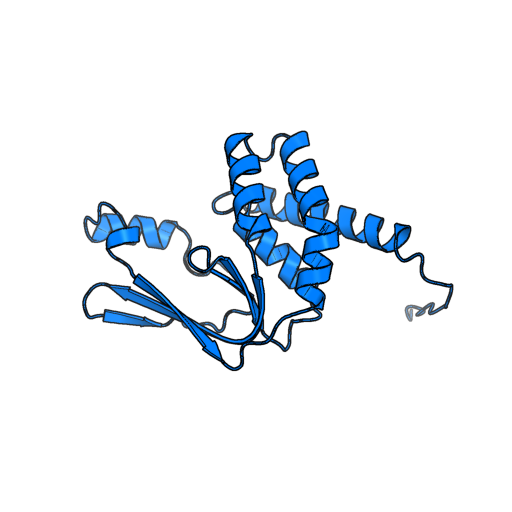0 VAL A C 1
ATOM 1097 O O . VAL A 1 130 ? -3.503 8.295 3.089 1.00 82.69 130 VAL A O 1
ATOM 1100 N N . ASP A 1 131 ? -1.357 8.245 2.387 1.00 79.75 131 ASP A N 1
ATOM 1101 C CA . ASP A 1 131 ? -1.631 8.604 0.994 1.00 79.75 131 ASP A CA 1
ATOM 1102 C C . ASP A 1 131 ? -2.558 7.581 0.323 1.00 79.75 131 ASP A C 1
ATOM 1104 O O . ASP A 1 131 ? -3.443 7.940 -0.457 1.00 79.75 131 ASP A O 1
ATOM 1108 N N . PHE A 1 132 ? -2.399 6.304 0.671 1.00 82.88 132 PHE A N 1
ATOM 1109 C CA . PHE A 1 132 ? -3.235 5.214 0.182 1.00 82.88 132 PHE A CA 1
ATOM 1110 C C . PHE A 1 132 ? -4.661 5.215 0.751 1.00 82.88 132 PHE A C 1
ATOM 1112 O O . PHE A 1 132 ? -5.611 4.908 0.036 1.00 82.88 132 PHE A O 1
ATOM 1119 N N . ILE A 1 133 ? -4.828 5.531 2.035 1.00 78.12 133 ILE A N 1
ATOM 1120 C CA . ILE A 1 133 ? -6.144 5.546 2.690 1.00 78.12 133 ILE A CA 1
ATOM 1121 C C . ILE A 1 133 ? -6.924 6.811 2.326 1.00 78.12 133 ILE A C 1
ATOM 1123 O O . ILE A 1 133 ? -8.122 6.754 2.071 1.00 78.12 133 ILE A O 1
ATOM 1127 N N . LEU A 1 134 ? -6.251 7.960 2.327 1.00 74.62 134 LEU A N 1
ATOM 1128 C CA . LEU A 1 134 ? -6.842 9.276 2.089 1.00 74.62 134 LEU A CA 1
ATOM 1129 C C . LEU A 1 134 ? -6.497 9.795 0.691 1.00 74.62 134 LEU A C 1
ATOM 1131 O O . LEU A 1 134 ? -6.224 10.989 0.503 1.00 74.62 134 LEU A O 1
ATOM 1135 N N . THR A 1 135 ? -6.485 8.895 -0.294 1.00 67.19 135 THR A N 1
ATOM 1136 C CA . THR A 1 135 ? -6.311 9.279 -1.692 1.00 67.19 135 THR A CA 1
ATOM 1137 C C . THR A 1 135 ? -7.424 10.269 -2.051 1.00 67.19 135 THR A C 1
ATOM 1139 O O . THR A 1 135 ? -8.601 9.959 -1.894 1.00 67.19 135 THR A O 1
ATOM 1142 N N . ASN A 1 136 ? -7.045 11.470 -2.500 1.00 60.12 136 ASN A N 1
ATOM 1143 C CA . ASN A 1 136 ? -7.933 12.577 -2.904 1.00 60.12 136 ASN A CA 1
ATOM 1144 C C . ASN A 1 136 ? -8.596 13.401 -1.792 1.00 60.12 136 ASN A C 1
ATOM 1146 O O . ASN A 1 136 ? -9.471 14.223 -2.068 1.00 60.12 136 ASN A O 1
ATOM 1150 N N . GLU A 1 137 ? -8.147 13.257 -0.550 1.00 69.62 137 GLU A N 1
ATOM 1151 C CA . GLU A 1 137 ? -8.554 14.152 0.534 1.00 69.62 137 GLU A CA 1
ATOM 1152 C C . GLU A 1 137 ? -7.648 15.385 0.637 1.00 69.62 137 GLU A C 1
ATOM 1154 O O . GLU A 1 137 ? -6.548 15.445 0.085 1.00 69.62 137 GLU A O 1
ATOM 1159 N N . SER A 1 138 ? -8.113 16.409 1.359 1.00 71.81 138 SER A N 1
ATOM 1160 C CA . SER A 1 138 ? -7.331 17.634 1.530 1.00 71.81 138 SER A CA 1
ATOM 1161 C C . SER A 1 138 ? -6.005 17.364 2.254 1.00 71.81 138 SER A C 1
ATOM 1163 O O . SER A 1 138 ? -5.936 16.571 3.196 1.00 71.81 138 S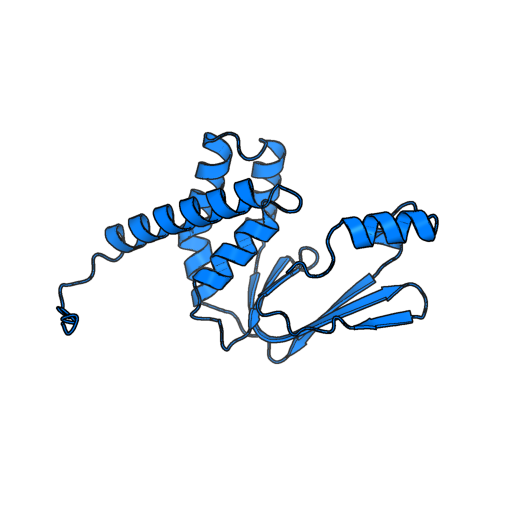ER A O 1
ATOM 1165 N N . ALA A 1 139 ? -4.957 18.101 1.874 1.00 71.88 139 ALA A N 1
ATOM 1166 C CA . ALA A 1 139 ? -3.639 18.003 2.508 1.00 71.88 139 ALA A CA 1
ATOM 1167 C C . ALA A 1 139 ? -3.688 18.220 4.037 1.00 71.88 139 ALA A C 1
ATOM 1169 O O . ALA A 1 139 ? -2.894 17.643 4.773 1.00 71.88 139 ALA A O 1
ATOM 1170 N N . ASP A 1 140 ? -4.646 19.013 4.532 1.00 70.38 140 ASP A N 1
ATOM 1171 C CA . ASP A 1 140 ? -4.876 19.208 5.970 1.00 70.38 140 ASP A CA 1
ATOM 1172 C C . ASP A 1 140 ? -5.387 17.930 6.660 1.00 70.38 140 ASP A C 1
ATOM 1174 O O . ASP A 1 140 ? -4.921 17.581 7.746 1.00 70.38 140 ASP A O 1
ATOM 1178 N N . LYS A 1 141 ? -6.301 17.184 6.024 1.00 70.12 141 LYS A N 1
ATOM 1179 C CA . LYS A 1 141 ? -6.772 15.890 6.542 1.00 70.12 141 LYS A CA 1
ATOM 1180 C C . LYS A 1 141 ? -5.662 14.842 6.522 1.00 70.12 141 LYS A C 1
ATOM 1182 O O . LYS A 1 141 ? -5.500 14.129 7.511 1.00 70.12 141 LYS A O 1
ATOM 1187 N N . GLN A 1 142 ? -4.877 14.795 5.445 1.00 74.50 142 GLN A N 1
ATOM 1188 C CA . GLN A 1 142 ? -3.715 13.908 5.332 1.00 74.50 142 GLN A CA 1
ATOM 1189 C C . GLN A 1 142 ? -2.692 14.202 6.433 1.00 74.50 142 GLN A C 1
ATOM 1191 O O . GLN A 1 142 ? -2.347 13.309 7.201 1.00 74.50 142 GLN A O 1
ATOM 1196 N N . LEU A 1 143 ? -2.298 15.469 6.606 1.00 77.06 143 LEU A N 1
ATOM 1197 C CA . LEU A 1 143 ? -1.358 15.877 7.651 1.00 77.06 143 LEU A CA 1
ATOM 1198 C C . LEU A 1 143 ? -1.866 15.526 9.054 1.00 77.06 143 LEU A C 1
ATOM 1200 O O . LEU A 1 143 ? -1.111 14.999 9.875 1.00 77.06 143 LEU A O 1
ATOM 1204 N N . LYS A 1 144 ? -3.144 15.799 9.340 1.00 75.31 144 LYS A N 1
ATOM 1205 C CA . LYS A 1 144 ? -3.762 15.425 10.617 1.00 75.31 144 LYS A CA 1
ATOM 1206 C C . LYS A 1 144 ? -3.684 13.920 10.834 1.00 75.31 144 LYS A C 1
ATOM 1208 O O . LYS A 1 144 ? -3.238 13.504 11.903 1.00 75.31 144 LYS A O 1
ATOM 1213 N N . LEU A 1 145 ? -4.047 13.112 9.838 1.00 76.75 145 LEU A N 1
ATOM 1214 C CA . LEU A 1 145 ? -3.971 11.659 9.949 1.00 76.75 145 LEU A CA 1
ATOM 1215 C C . LEU A 1 145 ? -2.533 11.181 10.175 1.00 76.75 145 LEU A C 1
ATOM 1217 O O . LEU A 1 145 ? -2.302 10.412 11.105 1.00 76.75 145 LEU A O 1
ATOM 1221 N N . THR A 1 146 ? -1.559 11.687 9.416 1.00 82.44 146 THR A N 1
ATOM 1222 C CA . THR A 1 146 ? -0.135 11.385 9.619 1.00 82.44 146 THR A CA 1
ATOM 1223 C C . THR A 1 146 ? 0.293 11.662 11.059 1.00 82.44 146 THR A C 1
ATOM 1225 O O . THR A 1 146 ? 0.956 10.832 11.682 1.00 82.44 146 THR A O 1
ATOM 1228 N N . LEU A 1 147 ? -0.097 12.808 11.626 1.00 80.69 147 LEU A N 1
ATOM 1229 C CA . LEU A 1 147 ? 0.217 13.154 13.015 1.00 80.69 147 LEU A CA 1
ATOM 1230 C C . LEU A 1 147 ? -0.465 12.216 14.022 1.00 80.69 147 LEU A C 1
ATOM 1232 O O . LEU A 1 147 ? 0.148 11.869 15.034 1.00 80.69 147 LEU A O 1
ATOM 1236 N N . TYR A 1 148 ? -1.703 11.791 13.763 1.00 77.31 148 TYR A N 1
ATOM 1237 C CA . TYR A 1 148 ? -2.411 10.839 14.621 1.00 77.31 148 TYR A CA 1
ATOM 1238 C C . TYR A 1 148 ? -1.784 9.451 14.584 1.00 77.31 148 TYR A C 1
ATOM 1240 O O . TYR A 1 148 ? -1.495 8.901 15.646 1.00 77.31 148 TYR A O 1
ATOM 1248 N N . ILE A 1 149 ? -1.501 8.920 13.393 1.00 79.50 149 ILE A N 1
ATOM 1249 C CA . ILE A 1 149 ? -0.831 7.627 13.235 1.00 79.50 149 ILE A CA 1
ATOM 1250 C C . ILE A 1 149 ? 0.525 7.670 13.941 1.00 79.50 149 ILE A C 1
ATOM 1252 O O . ILE A 1 149 ? 0.790 6.823 14.788 1.00 79.50 149 ILE A O 1
ATOM 1256 N N . LYS A 1 150 ? 1.332 8.721 13.731 1.00 80.75 150 LYS A N 1
ATOM 12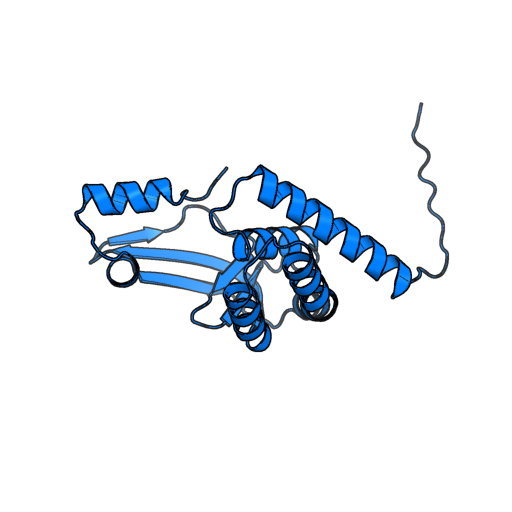57 C CA . LYS A 1 150 ? 2.602 8.911 14.458 1.00 80.75 150 LYS A CA 1
ATOM 1258 C C . LYS A 1 150 ? 2.430 8.862 15.977 1.00 80.75 150 LYS A C 1
ATOM 1260 O O . LYS A 1 150 ? 3.212 8.200 16.653 1.00 80.75 150 LYS A O 1
ATOM 1265 N N . LYS A 1 151 ? 1.414 9.531 16.532 1.00 78.12 151 LYS A N 1
ATOM 1266 C CA . LYS A 1 151 ? 1.145 9.503 17.980 1.00 78.12 151 LYS A CA 1
ATOM 1267 C C . LYS A 1 151 ? 0.742 8.112 18.472 1.00 78.12 151 LYS A C 1
ATOM 1269 O O . LYS A 1 151 ? 1.243 7.684 19.507 1.00 78.12 151 LYS A O 1
ATOM 1274 N N . ILE A 1 152 ? -0.128 7.410 17.745 1.00 72.88 152 ILE A N 1
ATOM 1275 C CA . ILE A 1 152 ? -0.556 6.042 18.085 1.00 72.88 152 ILE A CA 1
ATOM 1276 C C . ILE A 1 152 ? 0.657 5.109 18.119 1.00 72.88 152 ILE A C 1
ATOM 1278 O O . ILE A 1 152 ? 0.846 4.379 19.089 1.00 72.88 152 ILE A O 1
ATOM 1282 N N . LEU A 1 153 ? 1.525 5.204 17.113 1.00 72.62 153 LEU A N 1
ATOM 1283 C CA . LEU A 1 153 ? 2.751 4.415 17.019 1.00 72.62 153 LEU A CA 1
ATOM 1284 C C . LEU A 1 153 ? 3.723 4.704 18.157 1.00 72.62 153 LEU A C 1
ATOM 1286 O O . LEU A 1 153 ? 4.220 3.776 18.785 1.00 72.62 153 LEU A O 1
ATOM 1290 N N . GLN A 1 154 ? 3.942 5.979 18.481 1.00 75.44 154 GLN A N 1
ATOM 1291 C CA . GLN A 1 154 ? 4.792 6.369 19.608 1.00 75.44 154 GLN A CA 1
ATOM 1292 C C . GLN A 1 154 ? 4.277 5.814 20.940 1.00 75.44 154 GLN A C 1
ATOM 1294 O O . GLN A 1 154 ? 5.070 5.406 21.788 1.00 75.44 154 GLN A O 1
ATOM 1299 N N . ILE A 1 155 ? 2.957 5.806 21.145 1.00 70.06 155 ILE A N 1
ATOM 1300 C CA . ILE A 1 155 ? 2.340 5.227 22.343 1.00 70.06 155 ILE A CA 1
ATOM 1301 C C . ILE A 1 155 ? 2.532 3.707 22.346 1.00 70.06 155 ILE A C 1
ATOM 1303 O O . ILE A 1 155 ? 2.994 3.161 23.345 1.00 70.06 155 ILE A O 1
ATOM 1307 N N . TYR A 1 156 ? 2.246 3.034 21.230 1.00 65.12 156 TYR A N 1
ATOM 1308 C CA . TYR A 1 156 ? 2.401 1.586 21.096 1.00 65.12 156 TYR A CA 1
ATOM 1309 C C . TYR A 1 156 ? 3.846 1.135 21.338 1.00 65.12 156 TYR A C 1
ATOM 1311 O O . TYR A 1 156 ? 4.088 0.267 22.173 1.00 65.12 156 TYR A O 1
ATOM 1319 N N . GLN A 1 157 ? 4.820 1.781 20.695 1.00 68.06 157 GLN A N 1
ATOM 1320 C CA . GLN A 1 157 ? 6.243 1.493 20.883 1.00 68.06 157 GLN A CA 1
ATOM 1321 C C . GLN A 1 157 ? 6.667 1.658 22.347 1.00 68.06 157 GLN A C 1
ATOM 1323 O O . GLN A 1 157 ? 7.416 0.833 22.855 1.00 68.06 157 GLN A O 1
ATOM 1328 N N . ARG A 1 158 ? 6.156 2.673 23.059 1.00 69.75 158 ARG A N 1
ATOM 1329 C CA . ARG A 1 158 ? 6.436 2.862 24.494 1.00 69.75 158 ARG A CA 1
ATOM 1330 C C . ARG A 1 158 ? 5.818 1.782 25.383 1.00 69.75 158 ARG A C 1
ATOM 1332 O O . ARG A 1 158 ? 6.405 1.462 26.412 1.00 69.75 158 ARG A O 1
ATOM 1339 N N . LEU A 1 159 ? 4.641 1.270 25.025 1.00 61.88 159 LEU A N 1
ATOM 1340 C CA . LEU A 1 159 ? 3.900 0.286 25.821 1.00 61.88 159 LEU A CA 1
ATOM 1341 C C . LEU A 1 159 ? 4.358 -1.156 25.568 1.00 61.88 159 LEU A C 1
ATOM 1343 O O . LEU A 1 159 ? 4.413 -1.944 26.506 1.00 61.88 159 LEU A O 1
ATOM 1347 N N . VAL A 1 160 ? 4.682 -1.497 24.319 1.00 57.03 160 VAL A N 1
ATOM 1348 C CA . VAL A 1 160 ? 5.036 -2.864 23.893 1.00 57.03 160 VAL A CA 1
ATOM 1349 C C . VAL A 1 160 ? 6.543 -3.102 23.917 1.00 57.03 160 VAL A C 1
ATOM 1351 O O . VAL A 1 160 ? 6.988 -4.198 24.248 1.00 57.03 160 VAL A O 1
ATOM 1354 N N . PHE A 1 161 ? 7.335 -2.059 23.667 1.00 56.62 161 PHE A N 1
ATOM 1355 C CA . PHE A 1 161 ? 8.783 -2.069 23.841 1.00 56.62 161 PHE A CA 1
ATOM 1356 C C . PHE A 1 161 ? 9.172 -0.993 24.859 1.00 56.62 161 PHE A C 1
ATOM 1358 O O . PHE A 1 161 ? 9.787 0.014 24.487 1.00 56.62 161 PHE A O 1
ATOM 1365 N N . PRO A 1 162 ? 8.818 -1.155 26.152 1.00 50.38 162 PRO A N 1
ATOM 1366 C CA . PRO A 1 162 ? 9.345 -0.272 27.175 1.00 50.38 162 PRO A CA 1
ATOM 1367 C C . PRO A 1 162 ? 10.859 -0.448 27.133 1.00 50.38 162 PRO A C 1
ATOM 1369 O O . PRO A 1 162 ? 11.373 -1.490 27.537 1.00 50.38 162 PRO A O 1
ATOM 1372 N N . LYS A 1 163 ? 11.572 0.523 26.547 1.00 47.75 163 LYS A N 1
ATOM 1373 C CA . LYS A 1 163 ? 13.031 0.499 26.483 1.00 47.75 163 LYS A CA 1
ATOM 1374 C C . LYS A 1 163 ? 13.529 0.172 27.884 1.00 47.75 163 LYS A C 1
ATOM 1376 O O . LYS A 1 163 ? 13.334 0.963 28.806 1.00 47.75 163 LYS A O 1
ATOM 1381 N N . SER A 1 164 ? 14.167 -0.984 28.033 1.00 40.62 164 SER A N 1
ATOM 1382 C CA . SER A 1 164 ? 15.089 -1.216 29.129 1.00 40.62 164 SER A CA 1
ATOM 1383 C C . SER A 1 164 ? 16.064 -0.040 29.128 1.00 40.62 164 SER A C 1
ATOM 1385 O O . SER A 1 164 ? 16.709 0.254 28.124 1.00 40.62 164 SER A O 1
ATOM 1387 N N . SER A 1 165 ? 16.039 0.689 30.233 1.00 44.22 165 SER A N 1
ATOM 1388 C CA . SER A 1 165 ? 16.730 1.935 30.531 1.00 44.22 165 SER A CA 1
ATOM 1389 C C . SER A 1 165 ? 18.145 2.028 29.944 1.00 44.22 165 SER A C 1
ATOM 1391 O O . SER A 1 165 ? 18.964 1.138 30.154 1.00 44.22 165 SER A O 1
ATOM 1393 N N . GLY A 1 166 ? 18.465 3.151 29.295 1.00 32.22 166 GLY A N 1
ATOM 1394 C CA . GLY A 1 166 ? 19.825 3.484 28.868 1.00 32.22 166 GLY A CA 1
ATOM 1395 C C . GLY A 1 166 ? 19.920 4.925 28.373 1.00 32.22 166 GLY A C 1
ATOM 1396 O O . GLY A 1 166 ? 19.379 5.254 27.323 1.00 32.22 166 GLY A O 1
ATOM 1397 N N . LEU A 1 167 ? 20.556 5.779 29.176 1.00 37.97 167 LEU A N 1
ATOM 1398 C CA . LEU A 1 167 ? 20.803 7.201 28.939 1.00 37.97 167 LEU A CA 1
ATOM 1399 C C . LEU A 1 167 ? 21.392 7.506 27.553 1.00 37.97 167 LEU A C 1
ATOM 1401 O O . LEU A 1 167 ? 22.329 6.843 27.128 1.00 37.97 167 LEU A O 1
ATOM 1405 N N . LEU A 1 168 ? 20.963 8.625 26.967 1.00 32.50 168 LEU A N 1
ATOM 1406 C CA . LEU A 1 168 ? 21.870 9.619 26.386 1.00 32.50 168 LEU A CA 1
ATOM 1407 C C . LEU A 1 168 ? 21.165 10.977 26.425 1.00 32.50 168 LEU A C 1
ATOM 1409 O O . LEU A 1 168 ? 20.375 11.340 25.559 1.00 32.50 168 LEU A O 1
ATOM 1413 N N . VAL A 1 169 ? 21.441 11.699 27.510 1.00 38.28 169 VAL A N 1
ATOM 1414 C CA . VAL A 1 169 ? 21.333 13.154 27.560 1.00 38.28 169 VAL A CA 1
ATOM 1415 C C . VAL A 1 169 ? 22.364 13.675 26.566 1.00 38.28 169 VAL A C 1
ATOM 1417 O O . VAL A 1 169 ? 23.557 13.662 26.856 1.00 38.28 169 VAL A O 1
ATOM 1420 N N . THR A 1 170 ? 21.935 14.101 25.384 1.00 36.38 170 THR A N 1
ATOM 1421 C CA . THR A 1 170 ? 22.745 15.013 24.577 1.00 36.38 170 THR A CA 1
ATOM 1422 C C . THR A 1 170 ? 22.409 16.420 25.036 1.00 36.38 170 THR A C 1
ATOM 1424 O O . THR A 1 170 ? 21.314 16.920 24.787 1.00 36.38 170 THR A O 1
ATOM 1427 N N . GLN A 1 171 ? 23.341 17.001 25.788 1.00 36.88 171 GLN A N 1
ATOM 1428 C CA . GLN A 1 171 ? 23.374 18.418 26.124 1.00 36.88 171 GLN A CA 1
ATOM 1429 C C . GLN A 1 171 ? 23.368 19.241 24.828 1.00 36.88 171 GLN A C 1
ATOM 1431 O O . GLN A 1 171 ? 24.181 18.991 23.938 1.00 36.88 171 GLN A O 1
ATOM 1436 N N . GLU A 1 172 ? 22.462 20.211 24.725 1.00 33.16 172 GLU A N 1
ATOM 1437 C CA . GLU A 1 172 ? 22.598 21.318 23.776 1.00 33.16 172 GLU A CA 1
ATOM 1438 C C . GLU A 1 172 ? 23.783 22.195 24.214 1.00 33.16 172 GLU A C 1
ATOM 1440 O O . GLU A 1 172 ? 23.901 22.485 25.411 1.00 33.16 172 GLU A O 1
ATOM 1445 N N . PRO A 1 173 ? 24.672 22.629 23.305 1.00 45.41 173 PRO A N 1
ATOM 1446 C CA . PRO A 1 173 ? 25.614 23.686 23.623 1.00 45.41 173 PRO A CA 1
ATOM 1447 C C . PRO A 1 173 ? 24.923 25.053 23.506 1.00 45.41 173 PRO A C 1
ATOM 1449 O O . PRO A 1 173 ? 24.169 25.300 22.564 1.00 45.41 173 PRO A O 1
ATOM 1452 N N . LEU A 1 174 ? 25.203 25.897 24.504 1.00 43.91 174 LEU A N 1
ATOM 1453 C CA . LEU A 1 174 ? 24.895 27.330 24.582 1.00 43.91 174 LEU A CA 1
ATOM 1454 C C . LEU A 1 174 ? 25.451 28.124 23.392 1.00 43.91 174 LEU A C 1
ATOM 1456 O O . LEU A 1 174 ? 26.579 27.799 22.950 1.00 43.91 174 LEU A O 1
#

pLDDT: mean 74.45, std 17.58, range [28.12, 96.38]

Secondary structure (DSSP, 8-state):
--SS-HHHHHHHHHHTT-S-GGGTEEEEEEEES-EE-HHHHHHHHHHHHHHHHHHHHTTSS-HHHHHHHHHHHTT-EEEEESEEEEEEEETTEEEEPSS--SEEEETTTTEEEEEGGGTT-HHHHHHHHHHHHSTTS-HHHHHHHHHHHHHHHHHHHHHHS---------PPP-

Mean predicted aligned error: 11.32 Å

Organism: NCBI:txid1234261

Sequence (174 aa):
VNLLSDDFFQHFCLLFSIGNLNNTVEINVQVENEQASLELYQFYLSTIDYIQLFLFTNNLISVDEHNRLSQIFSKMKFSCVDKITIQYKYRDNVCRGNKQQDVYIDLRTNQFYILKEYEHSELRYIDAIVDFILTNESADKQLKLTLYIKKILQIYQRLVFPKSSGLLVTQEPL